Protein AF-A0A930AB52-F1 (afdb_monomer_lite)

Structure (mmCIF, N/CA/C/O backbone):
data_AF-A0A930AB52-F1
#
_entry.id   AF-A0A930AB52-F1
#
loop_
_atom_site.group_PDB
_atom_site.id
_atom_site.type_symbol
_atom_site.label_atom_id
_atom_site.label_alt_id
_atom_site.label_comp_id
_atom_site.label_asym_id
_atom_site.label_entity_id
_atom_site.label_seq_id
_atom_site.pdbx_PDB_ins_code
_atom_site.Cartn_x
_atom_site.Cartn_y
_atom_site.Cartn_z
_atom_site.occupancy
_atom_site.B_iso_or_equiv
_atom_site.auth_seq_id
_atom_site.auth_comp_id
_atom_site.auth_asym_id
_atom_site.auth_atom_id
_atom_site.pdbx_PDB_model_num
ATOM 1 N N . MET A 1 1 ? 32.148 -16.987 -45.570 1.00 49.97 1 MET A N 1
ATOM 2 C CA . MET A 1 1 ? 32.864 -18.101 -44.911 1.00 49.97 1 MET A CA 1
ATOM 3 C C . MET A 1 1 ? 32.077 -18.478 -43.663 1.00 49.97 1 MET A C 1
ATOM 5 O O . MET A 1 1 ? 32.043 -17.685 -42.733 1.00 49.97 1 MET A O 1
ATOM 9 N N . ASN A 1 2 ? 31.357 -19.604 -43.668 1.00 57.03 2 ASN A N 1
ATOM 10 C CA . ASN A 1 2 ? 30.694 -20.095 -42.456 1.00 57.03 2 ASN A CA 1
ATOM 11 C C . ASN A 1 2 ? 31.744 -20.823 -41.619 1.00 57.03 2 ASN A C 1
ATOM 13 O O . ASN A 1 2 ? 32.164 -21.925 -41.961 1.00 57.03 2 ASN A O 1
ATOM 17 N N . THR A 1 3 ? 32.228 -20.159 -40.578 1.00 80.81 3 THR A N 1
ATOM 18 C CA . THR A 1 3 ? 33.185 -20.726 -39.632 1.00 80.81 3 THR A CA 1
ATOM 19 C C . THR A 1 3 ? 32.471 -21.670 -38.672 1.00 80.81 3 THR A C 1
ATOM 21 O O . THR A 1 3 ? 31.300 -21.481 -38.345 1.00 80.81 3 THR A O 1
ATOM 24 N N . GLN A 1 4 ? 33.192 -22.680 -38.186 1.00 73.75 4 GLN A N 1
ATOM 25 C CA . GLN A 1 4 ? 32.699 -23.638 -37.191 1.00 73.75 4 GLN A CA 1
ATOM 26 C C . GLN A 1 4 ? 32.078 -22.941 -35.965 1.00 73.75 4 GLN A C 1
ATOM 28 O O . GLN A 1 4 ? 31.061 -23.389 -35.445 1.00 73.75 4 GLN A O 1
ATOM 33 N N . ALA A 1 5 ? 32.630 -21.790 -35.570 1.00 79.06 5 ALA A N 1
ATOM 34 C CA . ALA A 1 5 ? 32.098 -20.946 -34.503 1.00 79.06 5 ALA A CA 1
ATOM 35 C C . ALA A 1 5 ? 30.650 -20.487 -34.755 1.00 79.06 5 ALA A C 1
ATOM 37 O O . ALA A 1 5 ? 29.832 -20.523 -33.841 1.00 79.06 5 ALA A O 1
ATOM 38 N N . LYS A 1 6 ? 30.307 -20.114 -35.996 1.00 82.38 6 LYS A N 1
ATOM 39 C CA . LYS A 1 6 ? 28.951 -19.679 -36.354 1.00 82.38 6 LYS A CA 1
ATOM 40 C C . LYS A 1 6 ? 27.949 -20.832 -36.286 1.00 82.38 6 LYS A C 1
ATOM 42 O O . LYS A 1 6 ? 26.853 -20.658 -35.776 1.00 82.38 6 LYS A O 1
ATOM 47 N N . PHE A 1 7 ? 28.353 -22.025 -36.721 1.00 83.81 7 PHE A N 1
ATOM 48 C CA . PHE A 1 7 ? 27.514 -23.222 -36.624 1.00 83.81 7 PHE A CA 1
ATOM 49 C C . PHE A 1 7 ? 27.213 -23.603 -35.167 1.00 83.81 7 PHE A C 1
ATOM 51 O O . PHE A 1 7 ? 26.075 -23.923 -34.833 1.00 83.81 7 PHE A O 1
ATOM 58 N N . ILE A 1 8 ? 28.220 -23.531 -34.289 1.00 80.44 8 ILE A N 1
ATOM 59 C CA . ILE A 1 8 ? 28.052 -23.808 -32.855 1.00 80.44 8 ILE A CA 1
ATOM 60 C C . ILE A 1 8 ? 27.145 -22.755 -32.196 1.00 80.44 8 ILE A C 1
ATOM 62 O O . ILE A 1 8 ? 26.290 -23.119 -31.388 1.00 80.44 8 ILE A O 1
ATOM 66 N N . ALA A 1 9 ? 27.285 -21.475 -32.557 1.00 79.50 9 ALA A N 1
ATOM 67 C CA . ALA A 1 9 ? 26.415 -20.406 -32.065 1.00 79.50 9 ALA A CA 1
ATOM 68 C C . ALA A 1 9 ? 24.950 -20.618 -32.490 1.00 79.50 9 ALA A C 1
ATOM 70 O O . ALA A 1 9 ? 24.069 -20.680 -31.635 1.00 79.50 9 ALA A O 1
ATOM 71 N N . ASP A 1 10 ? 24.706 -20.852 -33.784 1.00 85.19 10 ASP A N 1
ATOM 72 C CA . ASP A 1 10 ? 23.360 -21.067 -34.331 1.00 85.19 10 ASP A CA 1
ATOM 73 C C . ASP A 1 10 ? 22.688 -22.329 -33.751 1.00 85.19 10 ASP A C 1
ATOM 75 O O . ASP A 1 10 ? 21.466 -22.376 -33.581 1.00 85.19 10 ASP A O 1
ATOM 79 N N . TYR A 1 11 ? 23.471 -23.371 -33.448 1.00 82.06 11 TYR A N 1
ATOM 80 C CA . TYR A 1 11 ? 22.975 -24.588 -32.802 1.00 82.06 11 TYR A CA 1
ATOM 81 C C . TYR A 1 11 ? 22.594 -24.342 -31.338 1.00 82.06 11 TYR A C 1
ATOM 83 O O . TYR A 1 11 ? 21.542 -24.811 -30.894 1.00 82.06 11 TYR A O 1
ATOM 91 N N . ASN A 1 12 ? 23.414 -23.595 -30.596 1.00 81.19 12 ASN A N 1
ATOM 92 C CA . ASN A 1 12 ? 23.130 -23.253 -29.205 1.00 81.19 12 ASN A CA 1
ATOM 93 C C . ASN A 1 12 ? 21.891 -22.360 -29.083 1.00 81.19 12 ASN A C 1
ATOM 95 O O . ASN A 1 12 ? 21.041 -22.648 -28.247 1.00 81.19 12 ASN A O 1
ATOM 99 N N . ASP A 1 13 ? 21.730 -21.356 -29.944 1.00 80.19 13 ASP A N 1
ATOM 100 C CA . ASP A 1 13 ? 20.570 -20.452 -29.912 1.00 80.19 13 ASP A CA 1
ATOM 101 C C . ASP A 1 13 ? 19.234 -21.160 -30.174 1.00 80.19 13 ASP A C 1
ATOM 103 O O . ASP A 1 13 ? 18.190 -20.723 -29.683 1.00 80.19 13 ASP A O 1
ATOM 107 N N . LYS A 1 14 ? 19.254 -22.250 -30.951 1.00 81.94 14 LYS A N 1
ATOM 108 C CA . LYS A 1 14 ? 18.056 -23.034 -31.288 1.00 81.94 14 LYS A CA 1
ATOM 109 C C . LYS A 1 14 ? 17.716 -24.111 -30.264 1.00 81.94 14 LYS A C 1
ATOM 111 O O . LYS A 1 14 ? 16.541 -24.414 -30.095 1.00 81.94 14 LYS A O 1
ATOM 116 N N . ASN A 1 15 ? 18.722 -24.719 -29.634 1.00 81.25 15 ASN A N 1
ATOM 117 C CA . ASN A 1 15 ? 18.532 -25.925 -28.819 1.00 81.25 15 ASN A CA 1
ATOM 118 C C . ASN A 1 15 ? 18.743 -25.699 -27.319 1.00 81.25 15 ASN A C 1
ATOM 120 O O . ASN A 1 15 ? 18.343 -26.542 -26.516 1.00 81.25 15 ASN A O 1
ATOM 124 N N . ARG A 1 16 ? 19.375 -24.593 -26.917 1.00 75.62 16 ARG A N 1
ATOM 125 C CA . ARG A 1 16 ? 19.552 -24.261 -25.506 1.00 75.62 16 ARG A CA 1
ATOM 126 C C . ARG A 1 16 ? 18.360 -23.425 -25.032 1.00 75.62 16 ARG A C 1
ATOM 128 O O . ARG A 1 16 ? 17.998 -22.462 -25.708 1.00 75.62 16 ARG A O 1
ATOM 135 N N . PRO A 1 17 ? 17.770 -23.734 -23.863 1.00 72.06 17 PRO A N 1
ATOM 136 C CA . PRO A 1 17 ? 16.844 -22.819 -23.216 1.00 72.06 17 PRO A CA 1
ATOM 137 C C . PRO A 1 17 ? 17.533 -21.466 -23.056 1.00 72.06 17 PRO A C 1
ATOM 139 O O . PRO A 1 17 ? 18.620 -21.388 -22.472 1.00 72.06 17 PRO A O 1
ATOM 142 N N . LYS A 1 18 ? 16.931 -20.416 -23.619 1.00 70.50 18 LYS A N 1
ATOM 143 C CA . LYS A 1 18 ? 17.428 -19.058 -23.415 1.00 70.50 18 LYS A CA 1
ATOM 144 C C . LYS A 1 18 ? 17.348 -18.732 -21.931 1.00 70.50 18 LYS A C 1
ATOM 146 O O . LYS A 1 18 ? 16.454 -19.206 -21.227 1.00 70.50 18 LYS A O 1
ATOM 151 N N . PHE A 1 19 ? 18.316 -17.957 -21.465 1.00 64.81 19 PHE A N 1
ATOM 152 C CA . PHE A 1 19 ? 18.300 -17.460 -20.102 1.00 64.81 19 PHE A CA 1
ATOM 153 C C . PHE A 1 19 ? 17.009 -16.657 -19.900 1.00 64.81 19 PHE A C 1
ATOM 155 O O . PHE A 1 19 ? 16.604 -15.904 -20.785 1.00 64.81 19 PHE A O 1
ATOM 162 N N . ASN A 1 20 ? 16.293 -16.905 -18.803 1.00 63.28 20 ASN A N 1
ATOM 163 C CA . ASN A 1 20 ? 15.046 -16.195 -18.551 1.00 63.28 20 ASN A CA 1
ATOM 164 C C . ASN A 1 20 ? 15.386 -14.815 -17.989 1.00 63.28 20 ASN A C 1
ATOM 166 O O . ASN A 1 20 ? 15.566 -14.658 -16.781 1.00 63.28 20 ASN A O 1
ATOM 170 N N . ASP A 1 21 ? 15.466 -13.830 -18.878 1.00 63.72 21 ASP A N 1
ATOM 171 C CA . ASP A 1 21 ? 15.838 -12.455 -18.534 1.00 63.72 21 ASP A CA 1
ATOM 172 C C . ASP A 1 21 ? 14.869 -11.814 -17.524 1.00 63.72 21 ASP A C 1
ATOM 174 O O . ASP A 1 21 ? 15.251 -10.897 -16.801 1.00 63.72 21 ASP A O 1
ATOM 178 N N . LYS A 1 22 ? 13.649 -12.360 -17.376 1.00 59.31 22 LYS A N 1
ATOM 179 C CA . LYS A 1 22 ? 12.670 -11.925 -16.365 1.00 59.31 22 LYS A CA 1
ATOM 180 C C . LYS A 1 22 ? 13.156 -12.078 -14.922 1.00 59.31 22 LYS A C 1
ATOM 182 O O . LYS A 1 22 ? 12.649 -11.399 -14.046 1.00 59.31 22 LYS A O 1
ATOM 187 N N . PHE A 1 23 ? 14.118 -12.961 -14.648 1.00 48.50 23 PHE A N 1
ATOM 188 C CA . PHE A 1 23 ? 14.676 -13.091 -13.295 1.00 48.50 23 PHE A CA 1
ATOM 189 C C . PHE A 1 23 ? 15.615 -11.936 -12.914 1.00 48.50 23 PHE A C 1
ATOM 191 O O . PHE A 1 23 ? 15.996 -11.819 -11.754 1.00 48.50 23 PHE A O 1
ATOM 198 N N . PHE A 1 24 ? 16.006 -11.104 -13.882 1.00 56.72 24 PHE A N 1
ATOM 199 C CA . PHE A 1 24 ? 16.952 -10.003 -13.693 1.00 56.72 24 PHE A CA 1
ATOM 200 C C . PHE A 1 24 ? 16.327 -8.636 -13.974 1.00 56.72 24 PHE A C 1
ATOM 202 O O . PHE A 1 24 ? 16.974 -7.612 -13.756 1.00 56.72 24 PHE A O 1
ATOM 209 N N . THR A 1 25 ? 15.066 -8.601 -14.410 1.00 58.44 25 THR A N 1
ATOM 210 C CA . THR A 1 25 ? 14.273 -7.376 -14.443 1.00 58.44 25 THR A CA 1
ATOM 211 C C . THR A 1 25 ? 13.842 -7.050 -13.023 1.00 58.44 25 THR A C 1
ATOM 213 O O . THR A 1 25 ? 13.011 -7.742 -12.447 1.00 58.44 25 THR A O 1
ATOM 216 N N . LYS A 1 26 ? 14.442 -6.014 -12.446 1.00 59.09 26 LYS A N 1
ATOM 217 C CA . LYS A 1 26 ? 14.002 -5.434 -11.182 1.00 59.09 26 LYS A CA 1
ATOM 218 C C . LYS A 1 26 ? 12.967 -4.357 -11.505 1.00 59.09 26 LYS A C 1
ATOM 220 O O . LYS A 1 26 ? 13.340 -3.326 -12.061 1.00 59.09 26 LYS A O 1
ATOM 225 N N . SER A 1 27 ? 11.700 -4.615 -11.202 1.00 69.31 27 SER A N 1
ATOM 226 C CA . SER A 1 27 ? 10.647 -3.601 -11.248 1.00 69.31 27 SER A CA 1
ATOM 227 C C . SER A 1 27 ? 10.426 -3.046 -9.846 1.00 69.31 27 SER A C 1
ATOM 229 O O . SER A 1 27 ? 10.409 -3.798 -8.873 1.00 69.31 27 SER A O 1
ATOM 231 N N . ASP A 1 28 ? 10.260 -1.736 -9.722 1.00 71.12 28 ASP A N 1
ATOM 232 C CA . ASP A 1 28 ? 9.824 -1.119 -8.469 1.00 71.12 28 ASP A CA 1
ATOM 233 C C . ASP A 1 28 ? 8.377 -1.513 -8.122 1.00 71.12 28 ASP A C 1
ATOM 235 O O . ASP A 1 28 ? 8.036 -1.630 -6.947 1.00 71.12 28 ASP A O 1
ATOM 239 N N . ASP A 1 29 ? 7.564 -1.832 -9.129 1.00 76.50 29 ASP A N 1
ATOM 240 C CA . ASP A 1 29 ? 6.222 -2.385 -8.939 1.00 76.50 29 ASP A CA 1
ATOM 241 C C . ASP A 1 29 ? 6.250 -3.792 -8.310 1.00 76.50 29 ASP A C 1
ATOM 243 O O . ASP A 1 29 ? 5.422 -4.085 -7.451 1.00 76.50 29 ASP A O 1
ATOM 247 N N . ASP A 1 30 ? 7.235 -4.638 -8.639 1.00 79.88 30 ASP A N 1
ATOM 248 C CA . ASP A 1 30 ? 7.366 -5.968 -8.013 1.00 79.88 30 ASP A CA 1
ATOM 249 C C . ASP A 1 30 ? 7.720 -5.836 -6.520 1.00 79.88 30 ASP A C 1
ATOM 251 O O . ASP A 1 30 ? 7.192 -6.557 -5.678 1.00 79.88 30 ASP A O 1
ATOM 255 N N . ILE A 1 31 ? 8.561 -4.852 -6.175 1.00 80.44 31 ILE A N 1
ATOM 256 C CA . ILE A 1 31 ? 8.904 -4.528 -4.780 1.00 80.44 31 ILE A CA 1
ATOM 257 C C . ILE A 1 31 ? 7.658 -4.064 -4.016 1.00 80.44 31 ILE A C 1
ATOM 259 O O . ILE A 1 31 ? 7.482 -4.417 -2.850 1.00 80.44 31 ILE A O 1
ATOM 263 N N . ILE A 1 32 ? 6.795 -3.270 -4.658 1.00 85.69 32 ILE A N 1
ATOM 264 C CA . ILE A 1 32 ? 5.534 -2.807 -4.069 1.00 85.69 32 ILE A CA 1
ATOM 265 C C . ILE A 1 32 ? 4.612 -3.984 -3.765 1.00 85.69 32 ILE A C 1
ATOM 267 O O . ILE A 1 32 ? 4.050 -4.038 -2.672 1.00 85.69 32 ILE A O 1
ATOM 271 N N . GLU A 1 33 ? 4.449 -4.910 -4.706 1.00 88.25 33 GLU A N 1
ATOM 272 C CA . GLU A 1 33 ? 3.581 -6.072 -4.511 1.00 88.25 33 GLU A CA 1
ATOM 273 C C . GLU A 1 33 ? 4.113 -6.997 -3.407 1.00 88.25 33 GLU A C 1
ATOM 275 O O . GLU A 1 33 ? 3.364 -7.334 -2.489 1.00 88.25 33 GLU A O 1
ATOM 280 N N . ASP A 1 34 ? 5.417 -7.290 -3.394 1.00 86.12 34 ASP A N 1
ATOM 281 C CA . ASP A 1 34 ? 6.040 -8.070 -2.318 1.00 86.12 34 ASP A CA 1
ATOM 282 C C . ASP A 1 34 ? 5.855 -7.395 -0.944 1.00 86.12 34 ASP A C 1
ATOM 284 O O . ASP A 1 34 ? 5.556 -8.051 0.059 1.00 86.12 34 ASP A O 1
ATOM 288 N N . LEU A 1 35 ? 5.995 -6.065 -0.877 1.00 86.12 35 LEU A N 1
ATOM 289 C CA . LEU A 1 35 ? 5.760 -5.304 0.352 1.00 86.12 35 LEU A CA 1
ATOM 290 C C . LEU A 1 35 ? 4.299 -5.385 0.804 1.00 86.12 35 LEU A C 1
ATOM 292 O O . LEU A 1 35 ? 4.052 -5.562 2.000 1.00 86.12 35 LEU A O 1
ATOM 296 N N . LYS A 1 36 ? 3.331 -5.278 -0.116 1.00 91.06 36 LYS A N 1
ATOM 297 C CA . LYS A 1 36 ? 1.902 -5.421 0.205 1.00 91.06 36 LYS A CA 1
ATOM 298 C C . LYS A 1 36 ? 1.609 -6.795 0.799 1.00 91.06 36 LYS A C 1
ATOM 300 O O . LYS A 1 36 ? 0.935 -6.864 1.826 1.00 91.06 36 LYS A O 1
ATOM 305 N N . ASP A 1 37 ? 2.160 -7.858 0.222 1.00 90.94 37 ASP A N 1
ATOM 306 C CA . ASP A 1 37 ? 1.985 -9.226 0.720 1.00 90.94 37 ASP A CA 1
ATOM 307 C C . ASP A 1 37 ? 2.561 -9.399 2.130 1.00 90.94 37 ASP A C 1
ATOM 309 O O . ASP A 1 37 ? 1.906 -9.950 3.021 1.00 90.94 37 ASP A O 1
ATOM 313 N N . VAL A 1 38 ? 3.762 -8.866 2.376 1.00 89.44 38 VAL A N 1
ATOM 314 C CA . VAL A 1 38 ? 4.378 -8.870 3.712 1.00 89.44 38 VAL A CA 1
ATOM 315 C C . VAL A 1 38 ? 3.515 -8.099 4.714 1.00 89.44 38 VAL A C 1
ATOM 317 O O . VAL A 1 38 ? 3.293 -8.575 5.830 1.00 89.44 38 VAL A O 1
ATOM 320 N N . ILE A 1 39 ? 2.986 -6.940 4.327 1.00 91.81 39 ILE A N 1
ATOM 321 C CA . ILE A 1 39 ? 2.127 -6.117 5.183 1.00 91.81 39 ILE A CA 1
ATOM 322 C C . ILE A 1 39 ? 0.813 -6.838 5.508 1.00 91.81 39 ILE A C 1
ATOM 324 O O . ILE A 1 39 ? 0.429 -6.914 6.676 1.00 91.81 39 ILE A O 1
ATOM 328 N N . LEU A 1 40 ? 0.152 -7.427 4.509 1.00 91.69 40 LEU A N 1
ATOM 329 C CA . LEU A 1 40 ? -1.071 -8.208 4.706 1.00 91.69 40 LEU A CA 1
ATOM 330 C C . LEU A 1 40 ? -0.826 -9.441 5.582 1.00 91.69 40 LEU A C 1
ATOM 332 O O . LEU A 1 40 ? -1.664 -9.790 6.411 1.00 91.69 40 LEU A O 1
ATOM 336 N N . SER A 1 41 ? 0.349 -10.069 5.478 1.00 91.38 41 SER A N 1
ATOM 337 C CA . SER A 1 41 ? 0.715 -11.199 6.342 1.00 91.38 41 SER A CA 1
ATOM 338 C C . SER A 1 41 ? 0.786 -10.828 7.832 1.00 91.38 41 SER A C 1
ATOM 340 O O . SER A 1 41 ? 0.679 -11.703 8.696 1.00 91.38 41 SER A O 1
ATOM 342 N N . CYS A 1 42 ? 0.944 -9.536 8.142 1.00 87.69 42 CYS A N 1
ATOM 343 C CA . CYS A 1 42 ? 0.994 -9.018 9.505 1.00 87.69 42 CYS A CA 1
ATOM 344 C C . CYS A 1 42 ? -0.396 -8.715 10.091 1.00 87.69 42 CYS A C 1
ATOM 346 O O . CYS A 1 42 ? -0.484 -8.374 11.277 1.00 87.69 42 CYS A O 1
ATOM 348 N N . GLU A 1 43 ? -1.478 -8.849 9.312 1.00 91.00 43 GLU A N 1
ATOM 349 C CA . GLU A 1 43 ? -2.836 -8.695 9.828 1.00 91.00 43 GLU A CA 1
ATOM 350 C C . GLU A 1 43 ? -3.107 -9.672 10.974 1.00 91.00 43 GLU A C 1
ATOM 352 O O . GLU A 1 43 ? -2.736 -10.851 10.966 1.00 91.00 43 GLU A O 1
ATOM 357 N N . ARG A 1 44 ? -3.784 -9.176 12.006 1.00 90.62 44 ARG A N 1
ATOM 358 C CA . ARG A 1 44 ? -4.050 -9.957 13.209 1.00 90.62 44 ARG A CA 1
ATOM 359 C C . ARG A 1 44 ? -5.411 -9.607 13.758 1.00 90.62 44 ARG A C 1
ATOM 361 O O . ARG A 1 44 ? -5.728 -8.441 13.926 1.00 90.62 44 ARG A O 1
ATOM 368 N N . ASN A 1 45 ? -6.186 -10.627 14.104 1.00 87.81 45 ASN A N 1
ATOM 369 C CA . ASN A 1 45 ? -7.458 -10.469 14.798 1.00 87.81 45 ASN A CA 1
ATOM 370 C C . ASN A 1 45 ? -7.502 -11.454 15.973 1.00 87.81 45 ASN A C 1
ATOM 372 O O . ASN A 1 45 ? -7.856 -12.623 15.813 1.00 87.81 45 ASN A O 1
ATOM 376 N N . LYS A 1 46 ? -6.994 -11.016 17.131 1.00 84.81 46 LYS A N 1
ATOM 377 C CA . LYS A 1 46 ? -6.966 -11.808 18.375 1.00 84.81 46 LYS A CA 1
ATOM 378 C C . LYS A 1 46 ? -7.369 -10.930 19.565 1.00 84.81 46 LYS A C 1
ATOM 380 O O . LYS A 1 46 ? -8.498 -10.478 19.637 1.00 84.81 46 LYS A O 1
ATOM 385 N N . PHE A 1 47 ? -6.446 -10.685 20.499 1.00 86.44 47 PHE A N 1
ATOM 386 C CA . PHE A 1 47 ? -6.656 -9.782 21.641 1.00 86.44 47 PHE A CA 1
ATOM 387 C C . PHE A 1 47 ? -6.727 -8.306 21.228 1.00 86.44 47 PHE A C 1
ATOM 389 O O . PHE A 1 47 ? -7.246 -7.478 21.967 1.00 86.44 47 PHE A O 1
ATOM 396 N N . TYR A 1 48 ? -6.188 -8.004 20.052 1.00 87.75 48 TYR A N 1
ATOM 397 C CA . TYR A 1 48 ? -6.266 -6.734 19.353 1.00 87.75 48 TYR A CA 1
ATOM 398 C C . TYR A 1 48 ? -6.398 -7.032 17.855 1.00 87.75 48 TYR A C 1
ATOM 400 O O . TYR A 1 48 ? -6.032 -8.127 17.394 1.00 87.75 48 TYR A O 1
ATOM 408 N N . THR A 1 49 ? -6.931 -6.062 17.124 1.00 91.56 49 THR A N 1
ATOM 409 C CA . THR A 1 49 ? -7.089 -6.084 15.675 1.00 91.56 49 THR A CA 1
ATOM 410 C C . THR A 1 49 ? -6.069 -5.146 15.052 1.00 91.56 49 THR A C 1
ATOM 412 O O . THR A 1 49 ? -5.966 -3.998 15.469 1.00 91.56 49 THR A O 1
ATOM 415 N N . ILE A 1 50 ? -5.327 -5.643 14.068 1.00 91.62 50 ILE A N 1
ATOM 416 C CA . ILE A 1 50 ? -4.564 -4.852 13.104 1.00 91.62 50 ILE A CA 1
ATOM 417 C C . ILE A 1 50 ? -5.045 -5.322 11.742 1.00 91.62 50 ILE A C 1
ATOM 419 O O . ILE A 1 50 ? -4.894 -6.502 11.412 1.00 91.62 50 ILE A O 1
ATOM 423 N N . LYS A 1 51 ? -5.660 -4.417 10.990 1.00 93.88 51 LYS A N 1
ATOM 424 C CA . LYS A 1 51 ? -6.228 -4.700 9.678 1.00 93.88 51 LYS A CA 1
ATOM 425 C C . LYS A 1 51 ? -5.796 -3.627 8.692 1.00 93.88 51 LYS A C 1
ATOM 427 O O . LYS A 1 51 ? -5.825 -2.444 9.019 1.00 93.88 51 LYS A O 1
ATOM 432 N N . VAL A 1 52 ? -5.435 -4.037 7.489 1.00 94.38 52 VAL A N 1
ATOM 433 C CA . VAL A 1 52 ? -5.167 -3.137 6.374 1.00 94.38 52 VAL A CA 1
ATOM 434 C C . VAL A 1 52 ? -6.503 -2.786 5.726 1.00 94.38 52 VAL A C 1
ATOM 436 O O . VAL A 1 52 ? -7.275 -3.658 5.325 1.00 94.38 52 VAL A O 1
ATOM 439 N N . LEU A 1 53 ? -6.808 -1.494 5.651 1.00 93.94 53 LEU A N 1
ATOM 440 C CA . LEU A 1 53 ? -7.994 -0.994 4.956 1.00 93.94 53 LEU A CA 1
ATOM 441 C C . LEU A 1 53 ? -7.718 -0.746 3.474 1.00 93.94 53 LEU A C 1
ATOM 443 O O . LEU A 1 53 ? -8.615 -0.928 2.652 1.00 93.94 53 LEU A O 1
ATOM 447 N N . GLY A 1 54 ? -6.492 -0.350 3.131 1.00 92.31 54 GLY A N 1
ATOM 448 C CA . GLY A 1 54 ? -6.121 -0.086 1.750 1.00 92.31 54 GLY A CA 1
ATOM 449 C C . GLY A 1 54 ? -4.653 0.270 1.560 1.00 92.31 54 GLY A C 1
ATOM 450 O O . GLY A 1 54 ? -3.936 0.601 2.506 1.00 92.31 54 GLY A O 1
ATOM 451 N N . PHE A 1 55 ? -4.253 0.203 0.294 1.00 93.62 55 PHE A N 1
ATOM 452 C CA . PHE A 1 55 ? -2.957 0.627 -0.211 1.00 93.62 55 PHE A CA 1
ATOM 453 C C . PHE A 1 55 ? -3.165 1.700 -1.275 1.00 93.62 55 PHE A C 1
ATOM 455 O O . PHE A 1 55 ? -4.028 1.552 -2.141 1.00 93.62 55 PHE A O 1
ATOM 462 N N . GLU A 1 56 ? -2.338 2.734 -1.244 1.00 91.50 56 GLU A N 1
ATOM 463 C CA . GLU A 1 56 ? -2.311 3.809 -2.230 1.00 91.50 56 GLU A CA 1
ATOM 464 C C . GLU A 1 56 ? -0.852 4.052 -2.632 1.00 91.50 56 GLU A C 1
ATOM 466 O O . GLU A 1 56 ? 0.010 4.243 -1.775 1.00 91.50 56 GLU A O 1
ATOM 471 N N . VAL A 1 57 ? -0.557 3.975 -3.930 1.00 87.31 57 VAL A N 1
ATOM 472 C CA . VAL A 1 57 ? 0.780 4.263 -4.466 1.00 87.31 57 VAL A CA 1
ATOM 473 C C . VAL A 1 57 ? 0.768 5.692 -4.983 1.00 87.31 57 VAL A C 1
ATOM 475 O O . VAL A 1 57 ? -0.026 6.019 -5.859 1.00 87.31 57 VAL A O 1
ATOM 478 N N . ILE A 1 58 ? 1.647 6.519 -4.430 1.00 84.25 58 ILE A N 1
ATOM 479 C CA . ILE A 1 58 ? 1.770 7.942 -4.723 1.00 84.25 58 ILE A CA 1
ATOM 480 C C . ILE A 1 58 ? 3.124 8.149 -5.391 1.00 84.25 58 ILE A C 1
ATOM 482 O O . ILE A 1 58 ? 4.179 7.982 -4.771 1.00 84.25 58 ILE A O 1
ATOM 486 N N . ASP A 1 59 ? 3.091 8.462 -6.680 1.00 75.75 59 ASP A N 1
ATOM 487 C CA . ASP A 1 59 ? 4.266 8.668 -7.525 1.00 75.75 59 ASP A CA 1
ATOM 488 C C . ASP A 1 59 ? 4.346 10.086 -8.111 1.00 75.75 59 ASP A C 1
ATOM 490 O O . ASP A 1 59 ? 5.388 10.451 -8.668 1.00 75.75 59 ASP A O 1
ATOM 494 N N . ASP A 1 60 ? 3.288 10.889 -7.943 1.00 75.75 60 ASP A N 1
ATOM 495 C CA . ASP A 1 60 ? 3.263 12.294 -8.326 1.00 75.75 60 ASP A CA 1
ATOM 496 C C . ASP A 1 60 ? 4.158 13.117 -7.397 1.00 75.75 60 ASP A C 1
ATOM 498 O O . ASP A 1 60 ? 3.979 13.183 -6.180 1.00 75.75 60 ASP A O 1
ATOM 502 N N . TYR A 1 61 ? 5.124 13.796 -8.003 1.00 68.50 61 TYR A N 1
ATOM 503 C CA . TYR A 1 61 ? 6.095 14.636 -7.313 1.00 68.50 61 TYR A CA 1
ATOM 504 C C . TYR A 1 61 ? 5.452 15.709 -6.423 1.00 68.50 61 TYR A C 1
ATOM 506 O O . TYR A 1 61 ? 5.942 15.993 -5.329 1.00 68.50 61 TYR A O 1
ATOM 514 N N . THR A 1 62 ? 4.360 16.320 -6.884 1.00 68.00 62 THR A N 1
ATOM 515 C CA . THR A 1 62 ? 3.683 17.406 -6.167 1.00 68.00 62 THR A CA 1
ATOM 516 C C . THR A 1 62 ? 2.960 16.861 -4.943 1.00 68.00 62 THR A C 1
ATOM 518 O O . THR A 1 62 ? 2.988 17.483 -3.880 1.00 68.00 62 THR A O 1
ATOM 521 N N . GLU A 1 63 ? 2.324 15.697 -5.073 1.00 71.62 63 GLU A N 1
ATOM 522 C CA . GLU A 1 63 ? 1.683 15.004 -3.954 1.00 71.62 63 GLU A CA 1
ATOM 523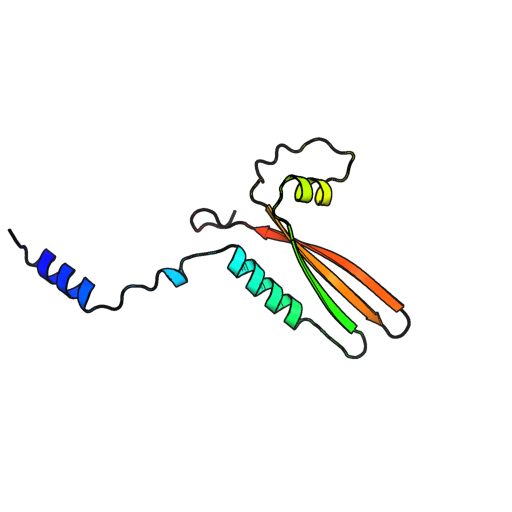 C C . GLU A 1 63 ? 2.708 14.530 -2.924 1.00 71.62 63 GLU A C 1
ATOM 525 O O . GLU A 1 63 ? 2.533 14.776 -1.730 1.00 71.62 63 GLU A O 1
ATOM 530 N N . VAL A 1 64 ? 3.825 13.954 -3.377 1.00 72.00 64 VAL A N 1
ATOM 531 C CA . VAL A 1 64 ? 4.948 13.558 -2.515 1.00 72.00 64 VAL A CA 1
ATOM 532 C C . VAL A 1 64 ? 5.510 14.760 -1.748 1.00 72.00 64 VAL A C 1
ATOM 534 O O . VAL A 1 64 ? 5.705 14.674 -0.534 1.00 72.00 64 VAL A O 1
ATOM 537 N N . GLN A 1 65 ? 5.729 15.901 -2.412 1.00 67.94 65 GLN A N 1
ATOM 538 C CA . GLN A 1 65 ? 6.195 17.117 -1.738 1.00 67.94 65 GLN A CA 1
ATOM 539 C C . GLN A 1 65 ? 5.199 17.617 -0.692 1.00 67.94 65 GLN A C 1
ATOM 541 O O . GLN A 1 65 ? 5.601 17.903 0.434 1.00 67.94 65 GLN A O 1
ATOM 546 N N . LYS A 1 66 ? 3.904 17.673 -1.025 1.00 73.06 66 LYS A N 1
ATOM 547 C CA . LYS A 1 66 ? 2.860 18.075 -0.069 1.00 73.06 66 LYS A CA 1
ATOM 548 C C . LYS A 1 66 ? 2.826 17.166 1.159 1.00 73.06 66 LYS A C 1
ATOM 550 O O . LYS A 1 66 ? 2.702 17.665 2.273 1.00 73.06 66 LYS A O 1
ATOM 555 N N . LEU A 1 67 ? 2.967 15.854 0.961 1.00 71.94 67 LEU A N 1
ATOM 556 C CA . LEU A 1 67 ? 2.950 14.859 2.037 1.00 71.94 67 LEU A CA 1
ATOM 557 C C . LEU A 1 67 ? 4.166 14.947 2.966 1.00 71.94 67 LEU A C 1
ATOM 559 O O . LEU A 1 67 ? 4.021 14.730 4.166 1.00 71.94 67 LEU A O 1
ATOM 563 N N . LEU A 1 68 ? 5.355 15.241 2.433 1.00 67.56 68 LEU A N 1
ATOM 564 C CA . LEU A 1 68 ? 6.604 15.216 3.205 1.00 67.56 68 LEU A CA 1
ATOM 565 C C . LEU A 1 68 ? 6.970 16.560 3.854 1.00 67.56 68 LEU A C 1
ATOM 567 O O . LEU A 1 68 ? 7.627 16.569 4.892 1.00 67.56 68 LEU A O 1
ATOM 571 N N . ILE A 1 69 ? 6.602 17.682 3.232 1.00 66.19 69 ILE A N 1
ATOM 572 C CA . ILE A 1 69 ? 7.169 19.010 3.536 1.00 66.19 69 ILE A CA 1
ATOM 573 C C . ILE A 1 69 ? 6.128 19.944 4.193 1.00 66.19 69 ILE A C 1
ATOM 575 O O . ILE A 1 69 ? 6.493 20.857 4.938 1.00 66.19 69 ILE A O 1
ATOM 579 N N . GLY A 1 70 ? 4.827 19.684 4.000 1.00 61.97 70 GLY A N 1
ATOM 580 C CA . GLY A 1 70 ? 3.750 20.576 4.448 1.00 61.97 70 GLY A CA 1
ATOM 581 C C . GLY A 1 70 ? 3.708 21.903 3.672 1.00 61.97 70 GLY A C 1
ATOM 582 O O . GLY A 1 70 ? 4.569 22.175 2.838 1.00 61.97 70 GLY A O 1
ATOM 583 N N . ASP A 1 71 ? 2.699 22.742 3.932 1.00 56.78 71 ASP A N 1
ATOM 584 C C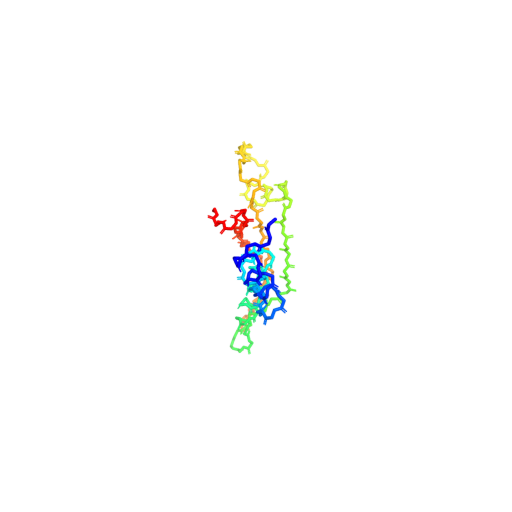A . ASP A 1 71 ? 2.419 23.952 3.129 1.00 56.78 71 ASP A CA 1
ATOM 585 C C . ASP A 1 71 ? 3.477 25.081 3.242 1.00 56.78 71 ASP A C 1
ATOM 587 O O . ASP A 1 71 ? 3.458 26.006 2.433 1.00 56.78 71 ASP A O 1
ATOM 591 N N . ASP A 1 72 ? 4.410 25.025 4.204 1.00 52.91 72 ASP A N 1
ATOM 592 C CA . ASP A 1 72 ? 5.149 26.214 4.678 1.00 52.91 72 ASP A CA 1
ATOM 593 C C . ASP A 1 72 ? 6.692 26.160 4.575 1.00 52.91 72 ASP A C 1
ATOM 595 O O . ASP A 1 72 ? 7.379 26.992 5.175 1.00 52.91 72 ASP A O 1
ATOM 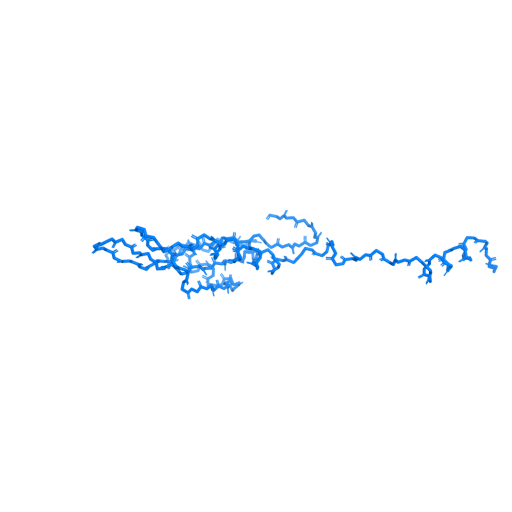599 N N . THR A 1 73 ? 7.298 25.220 3.836 1.00 49.91 73 THR A N 1
ATOM 600 C CA . THR A 1 73 ? 8.778 25.127 3.767 1.00 49.91 73 THR A CA 1
ATOM 601 C C . THR A 1 73 ? 9.358 25.112 2.344 1.00 49.91 73 THR A C 1
ATOM 603 O O . THR A 1 73 ? 8.680 24.724 1.392 1.00 49.91 73 THR A O 1
ATOM 606 N N . PRO A 1 74 ? 10.587 25.653 2.153 1.00 53.34 74 PRO A N 1
ATOM 607 C CA . PRO A 1 74 ? 11.073 26.050 0.835 1.00 53.34 74 PRO A CA 1
ATOM 608 C C . PRO A 1 74 ? 11.303 24.843 -0.072 1.00 53.34 74 PRO A C 1
ATOM 610 O O . PRO A 1 74 ? 11.706 23.778 0.392 1.00 53.34 74 PRO A O 1
ATOM 613 N N . SER A 1 75 ? 11.091 25.047 -1.377 1.00 55.22 75 SER A N 1
ATOM 614 C CA . SER A 1 75 ? 11.254 24.032 -2.419 1.00 55.22 75 SER A CA 1
ATOM 615 C C . SER A 1 75 ? 12.648 23.411 -2.345 1.00 55.22 75 SER A C 1
ATOM 617 O O . SER A 1 75 ? 13.638 24.000 -2.795 1.00 55.22 75 SER A O 1
ATOM 619 N N . ILE A 1 76 ? 12.741 22.216 -1.773 1.00 52.47 76 ILE A N 1
ATOM 620 C CA . ILE A 1 76 ? 13.942 21.405 -1.897 1.00 52.47 76 ILE A CA 1
ATOM 621 C C . ILE A 1 76 ? 14.059 21.109 -3.395 1.00 52.47 76 ILE A C 1
ATOM 623 O O . ILE A 1 76 ? 13.089 20.680 -4.022 1.00 52.47 76 ILE A O 1
ATOM 627 N N . SER A 1 77 ? 15.211 21.411 -4.000 1.00 51.12 77 SER A N 1
ATOM 628 C CA . SER A 1 77 ? 15.478 21.027 -5.388 1.00 51.12 77 SER A CA 1
ATOM 629 C C . SER A 1 77 ? 15.707 19.528 -5.392 1.0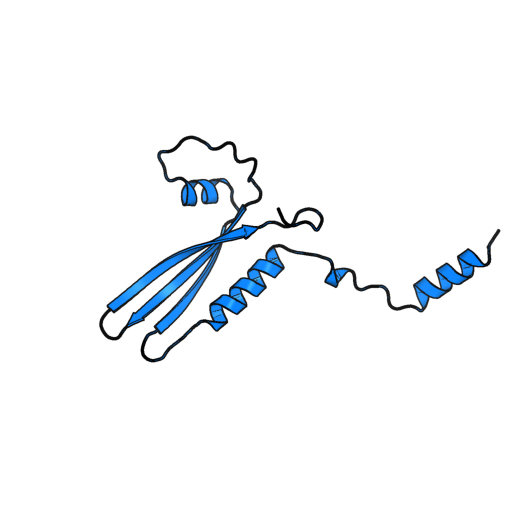0 51.12 77 SER A C 1
ATOM 631 O O . SER A 1 77 ? 16.830 19.040 -5.271 1.00 51.12 77 SER A O 1
ATOM 633 N N . ILE A 1 78 ? 14.591 18.818 -5.420 1.00 53.91 78 ILE A N 1
ATOM 634 C CA . ILE A 1 78 ? 14.525 17.381 -5.498 1.00 53.91 78 ILE A CA 1
ATOM 635 C C . ILE A 1 78 ? 15.135 17.013 -6.858 1.00 53.91 78 ILE A C 1
ATOM 637 O O . ILE A 1 78 ? 14.478 17.007 -7.897 1.00 53.91 78 ILE A O 1
ATOM 641 N N . LYS A 1 79 ? 16.434 16.713 -6.837 1.00 51.94 79 LYS A N 1
ATOM 642 C CA . LYS A 1 79 ? 17.002 15.703 -7.733 1.00 51.94 79 LYS A CA 1
ATOM 643 C C . LYS A 1 79 ? 16.340 14.335 -7.478 1.00 51.94 79 LYS A C 1
ATOM 645 O O . LYS A 1 79 ? 16.472 13.460 -8.318 1.00 51.94 79 LYS A O 1
ATOM 650 N N . ASP A 1 80 ? 15.616 14.188 -6.362 1.00 49.62 80 ASP A N 1
ATOM 651 C CA . ASP A 1 80 ? 14.863 13.016 -5.885 1.00 49.62 80 ASP A CA 1
ATOM 652 C C . ASP A 1 80 ? 13.479 12.841 -6.558 1.00 49.62 80 ASP A C 1
ATOM 654 O O . ASP A 1 80 ? 12.508 12.432 -5.922 1.00 49.62 80 ASP A O 1
ATOM 658 N N . SER A 1 81 ? 13.352 13.150 -7.859 1.00 51.94 81 SER A N 1
ATOM 659 C CA . SER A 1 81 ? 12.135 12.869 -8.653 1.00 51.94 81 SER A CA 1
ATOM 660 C C . SER A 1 81 ? 11.821 11.365 -8.747 1.00 51.94 81 SER A C 1
ATOM 662 O O . SER A 1 81 ? 10.852 10.953 -9.381 1.00 51.94 81 SER A O 1
ATOM 664 N N . ASP A 1 82 ? 12.639 10.560 -8.075 1.00 61.81 82 ASP A N 1
ATOM 665 C CA . ASP A 1 82 ? 12.674 9.115 -8.074 1.00 61.81 82 ASP A CA 1
ATOM 666 C C . ASP A 1 82 ? 12.133 8.509 -6.767 1.00 61.81 82 ASP A C 1
ATOM 668 O O . ASP A 1 82 ? 12.437 7.363 -6.447 1.00 61.81 82 ASP A O 1
ATOM 672 N N . LEU A 1 83 ? 11.316 9.237 -5.996 1.00 69.38 83 LEU A N 1
ATOM 673 C CA . LEU A 1 83 ? 10.613 8.673 -4.839 1.00 69.38 83 LEU A CA 1
ATOM 674 C C . LEU A 1 83 ? 9.239 8.122 -5.268 1.00 69.38 83 LEU A C 1
ATOM 676 O O . LEU A 1 83 ? 8.479 8.799 -5.964 1.00 69.38 83 LEU A O 1
ATOM 680 N N . LYS A 1 84 ? 8.912 6.886 -4.877 1.00 79.94 84 LYS A N 1
ATOM 681 C CA . LYS A 1 84 ? 7.530 6.369 -4.839 1.00 79.94 84 LYS A CA 1
ATOM 682 C C . LYS A 1 84 ? 7.136 6.218 -3.371 1.00 79.94 84 LYS A C 1
ATOM 684 O O . LYS A 1 84 ? 7.944 5.751 -2.573 1.00 79.94 84 LYS A O 1
ATOM 689 N N . ILE A 1 85 ? 5.922 6.603 -2.993 1.00 83.69 85 ILE A N 1
ATOM 690 C CA . ILE A 1 85 ? 5.399 6.397 -1.637 1.00 83.69 85 ILE A CA 1
ATOM 691 C C . ILE A 1 85 ? 4.280 5.361 -1.694 1.00 83.69 85 ILE A C 1
ATOM 693 O O . ILE A 1 85 ? 3.333 5.508 -2.456 1.00 83.69 85 ILE A O 1
ATOM 697 N N . LEU A 1 86 ? 4.361 4.331 -0.857 1.00 87.81 86 LEU A N 1
ATOM 698 C CA . LEU A 1 86 ? 3.244 3.444 -0.560 1.00 87.81 86 LEU A CA 1
ATOM 699 C C . LEU A 1 86 ? 2.602 3.906 0.740 1.00 87.81 86 LEU A C 1
ATOM 701 O O . LEU A 1 86 ? 3.169 3.761 1.824 1.00 87.81 86 LEU A O 1
ATOM 705 N N . LYS A 1 87 ? 1.410 4.472 0.618 1.00 90.38 87 LYS A N 1
ATOM 706 C CA . LYS A 1 87 ? 0.552 4.800 1.743 1.00 90.38 87 LYS A CA 1
ATOM 707 C C . LYS A 1 87 ? -0.289 3.582 2.104 1.00 90.38 87 LYS A C 1
ATOM 709 O O . LYS A 1 87 ? -0.933 2.972 1.251 1.00 90.38 87 LYS A O 1
ATOM 714 N N . VAL A 1 88 ? -0.272 3.237 3.384 1.00 92.50 88 VAL A N 1
ATOM 715 C CA . VAL A 1 88 ? -1.006 2.107 3.948 1.00 92.50 88 VAL A CA 1
ATOM 716 C C . VAL A 1 88 ? -1.942 2.631 5.021 1.00 92.50 88 VAL A C 1
ATOM 718 O O . VAL A 1 88 ? -1.484 3.196 6.014 1.00 92.50 88 VAL A O 1
ATOM 721 N N . THR A 1 89 ? -3.241 2.423 4.840 1.00 94.94 89 THR A N 1
ATOM 722 C CA . THR A 1 89 ? -4.244 2.806 5.838 1.00 94.94 89 THR A CA 1
ATOM 723 C C . THR A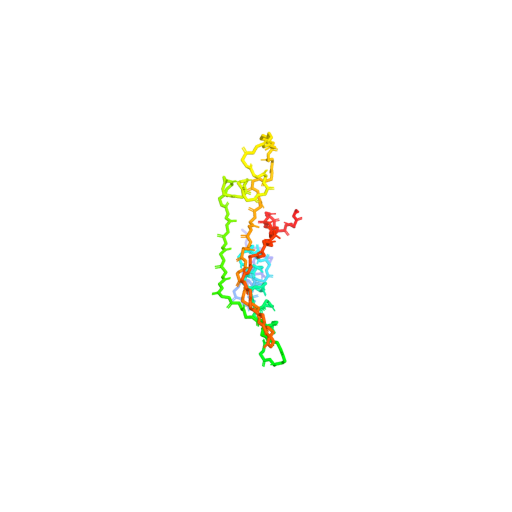 1 89 ? -4.533 1.611 6.734 1.00 94.94 89 THR A C 1
ATOM 725 O O . THR A 1 89 ? -4.999 0.571 6.260 1.00 94.94 89 THR A O 1
ATOM 728 N N . TYR A 1 90 ? -4.281 1.759 8.032 1.00 94.12 90 TYR A N 1
ATOM 729 C CA . TYR A 1 90 ? -4.535 0.725 9.029 1.00 94.12 90 TYR A CA 1
ATOM 730 C C . TYR A 1 90 ? -5.755 1.056 9.872 1.00 94.12 90 TYR A C 1
ATOM 732 O O . TYR A 1 90 ? -5.931 2.185 10.317 1.00 94.12 90 TYR A O 1
ATOM 740 N N . TYR A 1 91 ? -6.537 0.024 10.165 1.00 94.81 91 TYR A N 1
ATOM 741 C CA . TYR A 1 91 ? -7.474 0.001 11.275 1.00 94.81 91 TYR A CA 1
ATOM 742 C C . TYR A 1 91 ? -6.854 -0.787 12.423 1.00 94.81 91 TYR A C 1
ATOM 744 O O . TYR A 1 91 ? -6.460 -1.950 12.255 1.00 94.81 91 TYR A O 1
ATOM 752 N N . VAL A 1 92 ? -6.798 -0.166 13.596 1.00 93.38 92 VAL A N 1
ATOM 753 C CA . VAL A 1 92 ? -6.381 -0.826 14.828 1.00 93.38 92 VAL A CA 1
ATOM 754 C C . VAL A 1 92 ? -7.498 -0.774 15.850 1.00 93.38 92 VAL A C 1
ATOM 756 O O . VAL A 1 92 ? -8.155 0.246 16.021 1.00 93.38 92 VAL A O 1
ATOM 759 N N . ALA A 1 93 ? -7.707 -1.878 16.555 1.00 93.38 93 ALA A N 1
ATOM 760 C CA . ALA A 1 93 ? -8.661 -1.914 17.652 1.00 93.38 93 ALA A CA 1
ATOM 761 C C . ALA A 1 93 ? -8.138 -2.752 18.809 1.00 93.38 93 ALA A C 1
ATOM 763 O O . ALA A 1 93 ? -7.612 -3.852 18.633 1.00 93.38 93 ALA A O 1
ATOM 764 N N . CYS A 1 94 ? -8.324 -2.242 20.013 1.00 90.50 94 CYS A N 1
ATOM 765 C CA . CYS A 1 94 ? -8.137 -2.950 21.266 1.00 90.50 94 CYS A CA 1
ATOM 766 C C . CYS A 1 94 ? -9.449 -2.875 22.057 1.00 90.50 94 CYS A C 1
ATOM 768 O O . CYS A 1 94 ? -10.341 -2.111 21.715 1.00 90.50 94 CYS A O 1
ATOM 770 N N . ALA A 1 95 ? -9.588 -3.661 23.123 1.00 83.56 95 ALA A N 1
ATOM 771 C CA . ALA A 1 95 ? -10.847 -3.909 23.839 1.00 83.56 95 ALA A CA 1
ATOM 772 C C . ALA A 1 95 ? -11.710 -2.680 24.221 1.00 83.56 95 ALA A C 1
ATOM 774 O O . ALA A 1 95 ? -12.870 -2.864 24.585 1.00 83.56 95 ALA A O 1
ATOM 775 N N . LYS A 1 96 ? -11.165 -1.458 24.205 1.00 85.69 96 LYS A N 1
ATOM 776 C CA . LYS A 1 96 ? -11.885 -0.218 24.523 1.00 85.69 96 LYS A CA 1
ATOM 777 C C . LYS A 1 96 ? -11.699 0.914 23.517 1.00 85.69 96 LYS A C 1
ATOM 779 O O . LYS A 1 96 ? -12.474 1.859 23.575 1.00 85.69 96 LYS A O 1
ATOM 784 N N . ASP A 1 97 ? -10.719 0.806 22.628 1.00 90.44 97 ASP A N 1
ATOM 785 C CA . ASP A 1 97 ? -10.287 1.903 21.770 1.00 90.44 97 ASP A CA 1
ATOM 786 C C . ASP A 1 97 ? -10.070 1.374 20.359 1.00 90.44 97 ASP A C 1
ATOM 788 O O . ASP A 1 97 ? -9.484 0.305 20.162 1.00 90.44 97 ASP A O 1
ATOM 792 N N . GLU A 1 98 ? -10.528 2.138 19.384 1.00 93.06 98 GLU A N 1
ATOM 793 C CA . GLU A 1 98 ? -10.260 1.906 17.976 1.00 93.06 98 GLU A CA 1
ATOM 794 C C . GLU A 1 98 ? -9.710 3.179 17.357 1.00 93.06 98 GLU A C 1
ATOM 796 O O . GLU A 1 98 ? -10.041 4.285 17.787 1.00 93.06 98 GLU A O 1
ATOM 801 N N . ASP A 1 99 ? -8.845 3.009 16.368 1.00 94.56 99 ASP A N 1
ATOM 802 C CA . ASP A 1 99 ? -8.246 4.118 15.653 1.00 94.56 99 ASP A CA 1
ATOM 803 C C . ASP A 1 99 ? -7.950 3.724 14.206 1.00 94.56 99 ASP A C 1
ATOM 805 O O . ASP A 1 99 ? -7.853 2.544 13.851 1.00 94.56 99 ASP A O 1
ATOM 809 N N . THR A 1 100 ? -7.829 4.733 13.354 1.00 95.25 100 THR A N 1
ATOM 810 C CA . THR A 1 100 ? -7.439 4.585 11.956 1.00 95.25 100 THR A CA 1
ATOM 811 C C . THR A 1 100 ? -6.348 5.588 11.645 1.00 95.25 100 THR A C 1
ATOM 813 O O . THR A 1 100 ? -6.525 6.788 11.840 1.00 95.25 100 THR A O 1
ATOM 816 N N . PHE A 1 101 ? -5.224 5.099 11.134 1.00 90.56 101 PHE A N 1
ATOM 817 C CA . PHE A 1 101 ? -4.088 5.945 10.797 1.00 90.56 101 PHE A CA 1
ATOM 818 C C . PHE A 1 101 ? -3.415 5.489 9.507 1.00 90.56 101 PHE A C 1
ATOM 820 O O . PHE A 1 101 ? -3.471 4.318 9.122 1.00 90.56 101 PHE A O 1
ATOM 827 N N . ASP A 1 102 ? -2.744 6.440 8.867 1.00 91.44 102 ASP A N 1
ATOM 828 C CA . ASP A 1 102 ? -1.989 6.222 7.643 1.00 91.44 102 ASP A CA 1
ATOM 829 C C . ASP A 1 102 ? -0.494 6.103 7.952 1.00 91.44 102 ASP A C 1
ATOM 831 O O . ASP A 1 102 ? 0.067 6.882 8.725 1.00 91.44 102 ASP A O 1
ATOM 835 N N . VAL A 1 103 ? 0.166 5.137 7.316 1.00 88.00 103 VAL A N 1
ATOM 836 C CA . VAL A 1 103 ? 1.624 4.974 7.339 1.00 88.00 103 VAL A CA 1
ATOM 837 C C . VAL A 1 103 ? 2.157 5.182 5.932 1.00 88.00 103 VAL A C 1
ATOM 839 O O . VAL A 1 103 ? 1.682 4.556 4.986 1.00 88.00 103 VAL A O 1
ATOM 842 N N . LEU A 1 104 ? 3.161 6.045 5.797 1.00 86.81 104 LEU A N 1
ATOM 843 C CA . LEU A 1 104 ? 3.831 6.324 4.530 1.00 86.81 104 LEU A CA 1
ATOM 844 C C . LEU A 1 104 ? 5.152 5.555 4.475 1.00 86.81 104 LEU A C 1
ATOM 846 O O . LEU A 1 104 ? 6.010 5.725 5.341 1.00 86.81 104 LEU A O 1
ATOM 850 N N . ILE A 1 105 ? 5.318 4.716 3.456 1.00 83.75 105 ILE A N 1
ATOM 851 C CA . ILE A 1 105 ? 6.536 3.941 3.212 1.00 83.75 105 ILE A CA 1
ATOM 852 C C . ILE A 1 105 ? 7.180 4.469 1.933 1.00 83.75 105 ILE A C 1
ATOM 854 O O . ILE A 1 105 ? 6.598 4.372 0.856 1.00 83.75 105 ILE A O 1
ATOM 858 N N . ALA A 1 106 ? 8.382 5.032 2.042 1.00 82.69 106 ALA A N 1
ATOM 859 C CA . ALA A 1 106 ? 9.168 5.420 0.877 1.00 82.69 106 ALA A CA 1
ATOM 860 C C . ALA A 1 106 ? 9.764 4.175 0.203 1.00 82.69 106 ALA A C 1
ATOM 862 O O . ALA A 1 106 ? 10.379 3.337 0.865 1.00 82.69 106 ALA A O 1
ATOM 863 N N . ILE A 1 107 ? 9.585 4.067 -1.109 1.00 77.50 107 ILE A N 1
ATOM 864 C CA . ILE A 1 107 ? 10.055 2.956 -1.933 1.00 77.50 107 ILE A CA 1
ATOM 865 C C . ILE A 1 107 ? 11.148 3.467 -2.871 1.00 77.50 107 ILE A C 1
ATOM 867 O O . ILE A 1 107 ? 10.925 4.453 -3.584 1.00 77.50 107 ILE A O 1
ATOM 871 N N . PRO A 1 108 ? 12.317 2.802 -2.900 1.00 69.38 108 PRO A N 1
ATOM 872 C CA . PRO A 1 108 ? 13.372 3.137 -3.843 1.00 69.38 108 PRO A CA 1
ATOM 873 C C . PRO A 1 108 ? 12.944 2.762 -5.266 1.00 69.38 108 PRO A C 1
ATOM 875 O O . PRO A 1 108 ? 12.480 1.644 -5.507 1.00 69.38 108 PRO A O 1
ATOM 878 N N . ARG A 1 109 ? 13.134 3.673 -6.225 1.00 66.12 109 ARG A N 1
ATOM 879 C CA . ARG A 1 109 ? 12.968 3.345 -7.645 1.00 66.12 109 ARG A CA 1
ATOM 880 C C . ARG A 1 109 ? 14.177 2.582 -8.169 1.00 66.12 109 ARG A C 1
ATOM 882 O O . ARG A 1 109 ? 15.317 2.824 -7.776 1.00 66.12 109 ARG A O 1
ATOM 889 N N . VAL A 1 110 ? 13.921 1.665 -9.095 1.00 62.44 110 VAL A N 1
ATOM 890 C CA . VAL A 1 110 ? 14.973 0.929 -9.793 1.00 62.44 110 VAL A CA 1
ATOM 891 C C . VAL A 1 110 ? 1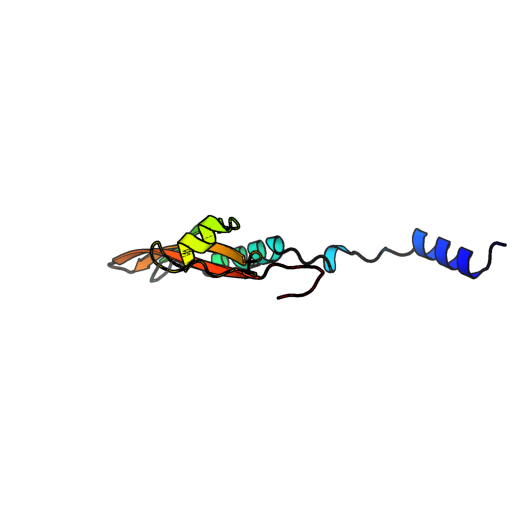5.270 1.634 -11.112 1.00 62.44 110 VAL A C 1
ATOM 893 O O . VAL A 1 110 ? 14.428 1.663 -12.006 1.00 62.44 110 VAL A O 1
ATOM 896 N N . ILE A 1 111 ? 16.489 2.155 -11.256 1.00 56.69 111 ILE A N 1
ATOM 897 C CA . ILE A 1 111 ? 16.985 2.713 -12.518 1.00 56.69 111 ILE A CA 1
ATOM 898 C C . ILE A 1 111 ? 18.205 1.889 -12.941 1.00 56.69 111 ILE A C 1
ATOM 900 O O . ILE A 1 111 ? 19.183 1.774 -12.207 1.00 56.69 111 ILE A O 1
ATOM 904 N N . ASP A 1 112 ? 18.124 1.267 -14.120 1.00 53.00 112 ASP A N 1
ATOM 905 C CA . ASP A 1 112 ? 19.230 0.539 -14.766 1.00 53.00 112 ASP A CA 1
ATOM 906 C C . ASP A 1 112 ? 19.869 -0.586 -13.907 1.00 53.00 112 ASP A C 1
ATOM 908 O O . ASP A 1 112 ? 21.072 -0.843 -13.939 1.00 53.00 112 ASP A O 1
ATOM 912 N N . GLY A 1 113 ? 19.054 -1.285 -13.103 1.00 48.69 113 GLY A N 1
ATOM 913 C CA . GLY A 1 113 ? 19.466 -2.473 -12.336 1.00 48.69 113 GLY A CA 1
ATOM 914 C C . GLY A 1 113 ? 20.169 -2.204 -10.994 1.00 48.69 113 GLY A C 1
ATOM 915 O O . GLY A 1 113 ? 20.427 -3.160 -10.242 1.00 48.69 113 GLY A O 1
ATOM 916 N N . ALA A 1 114 ? 20.417 -0.938 -10.647 1.00 42.69 114 ALA A N 1
ATOM 917 C CA . ALA A 1 114 ? 20.957 -0.509 -9.356 1.00 42.69 114 ALA A CA 1
ATOM 918 C C . ALA A 1 114 ? 19.864 0.100 -8.454 1.00 42.69 114 ALA A C 1
ATOM 920 O O . ALA A 1 114 ? 18.937 0.743 -8.940 1.00 42.69 114 ALA A O 1
ATOM 921 N N . TYR A 1 115 ? 19.973 -0.132 -7.140 1.00 42.06 115 TYR A N 1
ATOM 922 C CA . TYR A 1 115 ? 19.199 0.592 -6.123 1.00 42.06 115 TYR A CA 1
ATOM 923 C C . TYR A 1 115 ? 19.925 1.911 -5.836 1.00 42.06 115 TYR A C 1
ATOM 925 O O . TYR A 1 115 ? 21.150 1.883 -5.680 1.00 42.06 115 TYR A O 1
ATOM 933 N N . ILE A 1 116 ? 19.198 3.026 -5.777 1.00 48.31 116 ILE A N 1
ATOM 934 C CA . ILE A 1 116 ? 19.715 4.326 -5.324 1.00 48.31 116 ILE A CA 1
ATOM 935 C C . ILE A 1 116 ? 19.086 4.638 -3.969 1.00 48.31 116 ILE A C 1
ATOM 937 O O . ILE A 1 116 ? 17.871 4.372 -3.827 1.00 48.31 116 ILE A O 1
#

Secondary structure (DSSP, 8-state):
---HHHHHHHHHHHHSPPP-GGGT---HHHHHHHHHHHHHHT-EESSEEEEEEEEEEE--HHHHHHHHH-TTS-----S-TTEEEEEEEEEEEETTEEEEEEEEEEEE-EETTEE-

Radius of gyration: 23.22 Å; chains: 1; bounding box: 45×52×69 Å

Sequence (116 aa):
MNTQAKFIADYNDKNRPKFNDKFFTKSDDDIIEDLKDVILSCERNKFYTIKVLGFEVIDDYTEVQKLLIGDDTPSISIKDSDLKILKVTYYVACAKDEDTFDVLIAIPRVIDGAYI

Foldseek 3Di:
DCDPVNVVVVVCVVPPDPDPCVVQDDFLVVVVVVVVVVVQVPADDDQKGKHWPDKDKDLDPVVVCCVPPNDDDDDDPPPVNFKIKIKIWIWIGHPPDIDIDIDIDIGFGDDPRDTD

pLDDT: mean 76.12, std 14.97, range [42.06, 95.25]